Protein AF-A0A7S2QAB5-F1 (afdb_monomer)

Structure (mmCIF, N/CA/C/O backbone):
data_AF-A0A7S2QAB5-F1
#
_entry.id   AF-A0A7S2QAB5-F1
#
loop_
_atom_site.group_PDB
_atom_site.id
_atom_site.type_symbol
_atom_site.label_atom_id
_atom_site.label_alt_id
_atom_site.label_comp_id
_atom_site.label_asym_id
_atom_site.label_entity_id
_atom_site.label_seq_id
_atom_site.pdbx_PDB_ins_code
_atom_site.Cartn_x
_atom_site.Cartn_y
_atom_site.Cartn_z
_atom_site.occupancy
_atom_site.B_iso_or_equiv
_atom_site.auth_seq_id
_atom_site.auth_comp_id
_atom_site.auth_asym_id
_atom_site.auth_atom_id
_atom_site.pdbx_PDB_model_num
ATOM 1 N N . ASP A 1 1 ? -6.260 -13.868 -11.715 1.00 62.22 1 ASP A N 1
ATOM 2 C CA . ASP A 1 1 ? -5.930 -13.200 -12.994 1.00 62.22 1 ASP A CA 1
ATOM 3 C C . ASP A 1 1 ? -6.063 -11.674 -12.963 1.00 62.22 1 ASP A C 1
ATOM 5 O O . ASP A 1 1 ? -6.365 -11.074 -13.983 1.00 62.22 1 ASP A O 1
ATOM 9 N N . ALA A 1 2 ? -5.799 -11.016 -11.826 1.00 79.81 2 ALA A N 1
ATOM 10 C CA . ALA A 1 2 ? -6.017 -9.569 -11.693 1.00 79.81 2 ALA A CA 1
ATOM 11 C C . ALA A 1 2 ? -4.850 -8.703 -12.223 1.00 79.81 2 ALA A C 1
ATOM 13 O O . ALA A 1 2 ? -5.049 -7.543 -12.554 1.00 79.81 2 ALA A O 1
ATOM 14 N N . LEU A 1 3 ? -3.647 -9.276 -12.353 1.00 85.75 3 LEU A N 1
ATOM 15 C CA . LEU A 1 3 ? -2.480 -8.655 -12.989 1.00 85.75 3 LEU A CA 1
ATOM 16 C C . LEU A 1 3 ? -1.936 -9.597 -14.081 1.00 85.75 3 LEU A C 1
ATOM 18 O O . LEU A 1 3 ? -1.552 -10.726 -13.757 1.00 85.75 3 LEU A O 1
ATOM 22 N N . PRO A 1 4 ? -1.896 -9.181 -15.361 1.00 90.44 4 PRO A N 1
ATOM 23 C CA . PRO A 1 4 ? -1.356 -9.984 -16.455 1.00 90.44 4 PRO A CA 1
ATOM 24 C C . PRO A 1 4 ? 0.127 -10.369 -16.270 1.00 90.44 4 PRO A C 1
ATOM 26 O O . PRO A 1 4 ? 0.901 -9.588 -15.707 1.00 90.44 4 PRO A O 1
ATOM 29 N N . PRO A 1 5 ? 0.583 -11.515 -16.821 1.00 91.62 5 PRO A N 1
ATOM 30 C CA . PRO A 1 5 ? 1.974 -11.967 -16.702 1.00 91.62 5 PRO A CA 1
ATOM 31 C C . PRO A 1 5 ? 3.049 -10.942 -17.113 1.00 91.62 5 PRO A C 1
ATOM 33 O O . PRO A 1 5 ? 4.052 -10.854 -16.406 1.00 91.62 5 PRO A O 1
ATOM 36 N N . PRO A 1 6 ? 2.876 -10.127 -18.178 1.00 93.69 6 PRO A N 1
ATOM 37 C CA . PRO A 1 6 ? 3.847 -9.083 -18.516 1.00 93.69 6 PRO A CA 1
ATOM 38 C C . PRO A 1 6 ? 3.999 -8.016 -17.424 1.00 93.69 6 PRO A C 1
ATOM 40 O O . PRO A 1 6 ? 5.115 -7.599 -17.128 1.00 93.69 6 PRO A O 1
ATOM 43 N N . GLN A 1 7 ? 2.900 -7.620 -16.774 1.00 94.44 7 GLN A N 1
ATOM 44 C CA . GLN A 1 7 ? 2.944 -6.654 -15.673 1.00 94.44 7 GLN A CA 1
ATOM 45 C C . GLN A 1 7 ? 3.620 -7.258 -14.437 1.00 94.44 7 GLN A C 1
ATOM 47 O O . GLN A 1 7 ? 4.475 -6.623 -13.827 1.00 94.44 7 GLN A O 1
ATOM 52 N N . LEU A 1 8 ? 3.320 -8.521 -14.110 1.00 92.38 8 LEU A N 1
ATOM 53 C CA . LEU A 1 8 ? 4.024 -9.239 -13.042 1.00 92.38 8 LEU A CA 1
ATOM 54 C C . LEU A 1 8 ? 5.529 -9.356 -13.318 1.00 92.38 8 LEU A C 1
ATOM 56 O O . LEU A 1 8 ? 6.331 -9.214 -12.398 1.00 92.38 8 LEU A O 1
ATOM 60 N N . ALA A 1 9 ? 5.923 -9.602 -14.569 1.00 93.38 9 ALA A N 1
ATOM 61 C CA . ALA A 1 9 ? 7.328 -9.642 -14.959 1.00 93.38 9 ALA A CA 1
ATOM 62 C C . ALA A 1 9 ? 8.004 -8.270 -14.794 1.00 93.38 9 ALA A C 1
ATOM 64 O O . ALA A 1 9 ? 9.109 -8.203 -14.257 1.00 93.38 9 ALA A O 1
ATOM 65 N N . ALA A 1 10 ? 7.332 -7.179 -15.178 1.00 96.19 10 ALA A N 1
ATOM 66 C CA . ALA A 1 10 ? 7.846 -5.820 -15.004 1.00 96.19 10 ALA A CA 1
ATOM 67 C C . ALA A 1 10 ? 8.056 -5.458 -13.520 1.00 96.19 10 ALA A C 1
ATOM 69 O O . ALA A 1 10 ? 9.094 -4.902 -13.161 1.00 96.19 10 ALA A O 1
ATOM 70 N N . LEU A 1 11 ? 7.127 -5.846 -12.638 1.00 96.00 11 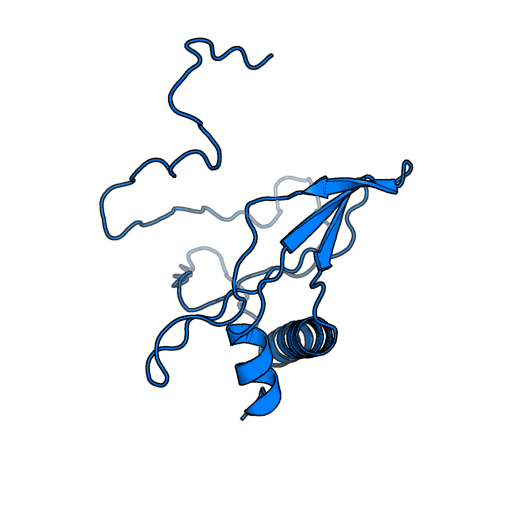LEU A N 1
ATOM 71 C CA . LEU A 1 11 ? 7.216 -5.601 -11.188 1.00 96.00 11 LEU A CA 1
ATOM 72 C C . LEU A 1 11 ? 8.332 -6.390 -10.482 1.00 96.00 11 LEU A C 1
ATOM 74 O O . LEU A 1 11 ? 8.728 -6.030 -9.371 1.00 96.00 11 LEU A O 1
ATOM 78 N N . ARG A 1 12 ? 8.826 -7.461 -11.115 1.00 94.81 12 ARG A N 1
ATOM 79 C CA . ARG A 1 12 ? 9.954 -8.282 -10.642 1.00 94.81 12 ARG A CA 1
ATOM 80 C C . ARG A 1 12 ? 11.304 -7.824 -11.186 1.00 94.81 12 ARG A C 1
ATOM 82 O O . ARG A 1 12 ? 12.333 -8.175 -10.622 1.00 94.81 12 ARG A O 1
ATOM 89 N N . ARG A 1 13 ? 11.309 -7.118 -12.318 1.00 93.75 13 ARG A N 1
ATOM 90 C CA . ARG A 1 13 ? 12.518 -6.822 -13.098 1.00 93.75 13 ARG A CA 1
ATOM 91 C C . ARG A 1 13 ? 13.232 -5.558 -12.638 1.00 93.75 13 ARG A C 1
ATOM 93 O O . ARG A 1 13 ? 14.458 -5.561 -12.579 1.00 93.75 13 ARG A O 1
ATOM 100 N N . SER A 1 14 ? 12.478 -4.509 -12.323 1.00 95.38 14 SER A N 1
ATOM 101 C CA . SER A 1 14 ? 13.028 -3.198 -11.969 1.00 95.38 14 SER A CA 1
ATOM 102 C C . SER A 1 14 ? 12.480 -2.753 -10.612 1.00 95.38 14 SER A C 1
ATOM 104 O O . SER A 1 14 ? 11.299 -2.981 -10.330 1.00 95.38 14 SER A O 1
ATOM 106 N N . PRO A 1 15 ? 13.302 -2.134 -9.747 1.00 96.50 15 PRO A N 1
ATOM 107 C CA . PRO A 1 15 ? 12.822 -1.640 -8.471 1.00 96.50 15 PRO A CA 1
ATOM 108 C C . PRO A 1 15 ? 11.983 -0.369 -8.647 1.00 96.50 15 PRO A C 1
ATOM 110 O O . PRO A 1 15 ? 12.112 0.386 -9.617 1.00 96.50 15 PRO A O 1
ATOM 113 N N . VAL A 1 16 ? 11.163 -0.107 -7.640 1.00 97.44 16 VAL A N 1
ATOM 114 C CA . VAL A 1 16 ? 10.523 1.181 -7.395 1.00 97.44 16 VAL A CA 1
ATOM 115 C C . VAL A 1 16 ? 11.163 1.851 -6.183 1.00 97.44 16 VAL A C 1
ATOM 117 O O . VAL A 1 16 ? 11.725 1.186 -5.311 1.00 97.44 16 VAL A O 1
ATOM 120 N N . ARG A 1 17 ? 11.073 3.176 -6.106 1.00 96.69 17 ARG A N 1
ATOM 121 C CA . ARG A 1 17 ? 11.467 3.975 -4.936 1.00 96.69 17 ARG A CA 1
ATOM 122 C C . ARG A 1 17 ? 10.292 4.827 -4.476 1.00 96.69 17 ARG A C 1
ATOM 124 O O . ARG A 1 17 ? 9.441 5.195 -5.280 1.00 96.69 17 ARG A O 1
ATOM 131 N N . ILE A 1 18 ? 10.263 5.154 -3.189 1.00 95.31 18 ILE A N 1
ATOM 132 C CA . ILE A 1 18 ? 9.265 6.069 -2.634 1.00 95.31 18 ILE A CA 1
ATOM 133 C C . ILE A 1 18 ? 9.914 7.438 -2.495 1.00 95.31 18 ILE A C 1
ATOM 135 O O . ILE A 1 18 ? 10.996 7.582 -1.923 1.00 95.31 18 ILE A O 1
ATOM 139 N N . GLU A 1 19 ? 9.231 8.448 -3.001 1.00 94.50 19 GLU A N 1
ATOM 140 C CA . GLU A 1 19 ? 9.607 9.842 -2.861 1.00 94.50 19 GLU A CA 1
ATOM 141 C C . GLU A 1 19 ? 8.552 10.553 -2.019 1.00 94.50 19 GLU A C 1
ATOM 143 O O . GLU A 1 19 ? 7.360 10.504 -2.318 1.00 94.50 19 GLU A O 1
ATOM 148 N N . CYS A 1 20 ? 9.000 11.207 -0.951 1.00 93.00 20 CYS A N 1
ATOM 149 C CA . CYS A 1 20 ? 8.191 12.124 -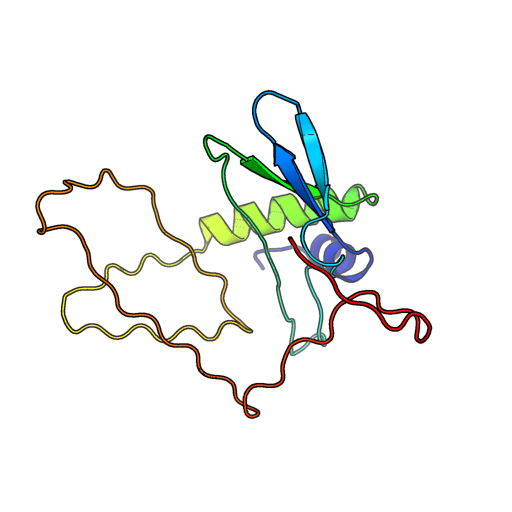0.164 1.00 93.00 20 CYS A CA 1
ATOM 150 C C . CYS A 1 20 ? 8.367 13.530 -0.740 1.00 93.00 20 CYS A C 1
ATOM 152 O O . CYS A 1 20 ? 9.489 14.028 -0.854 1.00 93.00 20 CYS A O 1
ATOM 154 N N . VAL A 1 21 ? 7.258 14.153 -1.114 1.00 91.38 21 VAL A N 1
ATOM 155 C CA . VAL A 1 21 ? 7.186 15.492 -1.688 1.00 91.38 21 VAL A CA 1
ATOM 156 C C . VAL A 1 21 ? 6.546 16.409 -0.657 1.00 91.38 21 VAL A C 1
ATOM 158 O O . VAL A 1 21 ? 5.415 16.182 -0.234 1.00 91.38 21 VAL A O 1
ATOM 161 N N . ARG A 1 22 ? 7.260 17.454 -0.241 1.00 90.00 22 ARG A N 1
ATOM 162 C CA . ARG A 1 22 ? 6.735 18.445 0.702 1.00 90.00 22 ARG A CA 1
ATOM 163 C C . ARG A 1 22 ? 5.767 19.394 0.001 1.00 90.00 22 ARG A C 1
ATOM 165 O O . ARG A 1 22 ? 6.150 20.085 -0.948 1.00 90.00 22 ARG A O 1
ATOM 172 N N . THR A 1 23 ? 4.543 19.480 0.513 1.00 84.94 23 THR A N 1
ATOM 173 C CA . THR A 1 23 ? 3.527 20.410 0.013 1.00 84.94 23 THR A CA 1
ATOM 174 C C . THR A 1 23 ? 3.999 21.857 0.210 1.00 84.94 23 THR A C 1
ATOM 176 O O . THR A 1 23 ? 4.609 22.202 1.222 1.00 84.94 23 THR A O 1
ATOM 179 N N . GLY A 1 24 ? 3.776 22.714 -0.788 1.00 86.19 24 GLY A N 1
ATOM 180 C CA . GLY A 1 24 ? 4.170 24.128 -0.776 1.00 86.19 24 GLY A CA 1
ATOM 181 C C . GLY A 1 24 ? 5.564 24.415 -1.345 1.00 86.19 24 GLY A C 1
ATOM 182 O O . GLY A 1 24 ? 5.700 25.345 -2.133 1.00 86.19 24 GLY A O 1
ATOM 183 N N . THR A 1 25 ? 6.589 23.619 -1.011 1.00 89.94 25 THR A N 1
ATOM 184 C CA . THR A 1 25 ? 7.947 23.815 -1.567 1.00 89.94 25 THR A CA 1
ATOM 185 C C . THR A 1 25 ? 8.255 22.923 -2.766 1.00 89.94 25 THR A C 1
ATOM 187 O O . THR A 1 25 ? 9.154 23.243 -3.539 1.00 89.94 25 THR A O 1
ATOM 190 N N . GLY A 1 26 ? 7.563 21.787 -2.905 1.00 89.56 26 GLY A N 1
ATOM 191 C CA . GLY A 1 26 ? 7.866 20.774 -3.920 1.00 89.56 26 GLY A CA 1
ATOM 192 C C . GLY A 1 26 ? 9.182 20.029 -3.675 1.00 89.56 26 GLY A C 1
ATOM 193 O O . GLY A 1 26 ? 9.628 19.277 -4.539 1.00 89.56 26 GLY A O 1
ATOM 194 N N . ALA A 1 27 ? 9.819 20.229 -2.515 1.00 92.19 27 ALA A N 1
ATOM 195 C CA . ALA A 1 27 ? 11.066 19.556 -2.174 1.00 92.19 27 ALA A CA 1
ATOM 196 C C . ALA A 1 27 ? 10.844 18.042 -2.080 1.00 92.19 27 ALA A C 1
ATOM 198 O O . ALA A 1 27 ? 9.915 17.593 -1.404 1.00 92.19 27 ALA A O 1
ATOM 199 N N . VAL A 1 28 ? 11.716 17.275 -2.734 1.00 94.19 28 VAL A N 1
ATOM 200 C CA . VAL A 1 28 ? 11.640 15.813 -2.802 1.00 94.19 28 VAL A CA 1
ATOM 201 C C . VAL A 1 28 ? 12.726 15.197 -1.927 1.00 94.19 28 VAL A C 1
ATOM 203 O O . VAL A 1 28 ? 13.893 15.571 -2.025 1.00 94.19 28 VAL A O 1
ATOM 206 N N . SER A 1 29 ? 12.352 14.230 -1.095 1.00 93.12 29 SER A N 1
ATOM 207 C CA . SER A 1 29 ? 13.282 13.416 -0.312 1.00 93.12 29 SER A CA 1
ATOM 208 C C . SER A 1 29 ? 12.958 11.930 -0.467 1.00 93.12 29 SER A C 1
ATOM 210 O O . SER A 1 29 ? 11.775 11.579 -0.468 1.00 93.12 29 SER A O 1
ATOM 212 N N . PRO A 1 30 ? 13.963 11.043 -0.558 1.00 92.88 30 PRO A N 1
ATOM 213 C CA . PRO A 1 30 ? 13.714 9.607 -0.597 1.00 92.88 30 PRO A CA 1
ATOM 214 C C . PRO A 1 30 ? 13.075 9.134 0.715 1.00 92.88 30 PRO A C 1
ATOM 216 O O . PRO A 1 30 ? 13.415 9.620 1.795 1.00 92.88 30 PRO A O 1
ATOM 219 N N . TYR A 1 31 ? 12.169 8.164 0.621 1.00 90.56 31 TYR A N 1
ATOM 220 C CA . TYR A 1 31 ? 11.581 7.479 1.766 1.00 90.56 31 TYR A CA 1
ATOM 221 C C . TYR A 1 31 ? 11.896 5.983 1.695 1.00 90.56 31 TYR A C 1
ATOM 223 O O . TYR A 1 31 ? 11.478 5.283 0.775 1.00 90.56 31 TYR A O 1
ATOM 231 N N . GLY A 1 32 ? 12.640 5.485 2.683 1.00 88.88 32 GLY A N 1
ATOM 232 C CA . GLY A 1 32 ? 13.094 4.095 2.702 1.00 88.88 32 GLY A CA 1
ATOM 233 C C . GLY A 1 32 ? 14.134 3.784 1.621 1.00 88.88 32 GLY A C 1
ATOM 234 O O . GLY A 1 32 ? 14.848 4.666 1.143 1.00 88.88 32 GLY A O 1
ATOM 235 N N . VAL A 1 33 ? 14.238 2.504 1.268 1.00 91.06 33 VAL A N 1
ATOM 236 C CA . VAL A 1 33 ? 15.135 1.999 0.219 1.00 91.06 33 VAL A CA 1
ATOM 237 C C . VAL A 1 33 ? 14.320 1.521 -0.985 1.00 91.06 33 VAL A C 1
ATOM 239 O O . VAL A 1 33 ? 13.171 1.113 -0.798 1.00 91.06 33 VAL A O 1
ATOM 242 N N . PRO A 1 34 ? 14.882 1.541 -2.208 1.00 94.81 34 PRO A N 1
ATOM 243 C CA . PRO A 1 34 ? 14.225 0.942 -3.363 1.00 94.81 34 PRO A CA 1
ATOM 244 C C . PRO A 1 34 ? 13.882 -0.534 -3.127 1.00 94.81 34 PRO A C 1
ATOM 246 O O . PRO A 1 34 ? 14.638 -1.254 -2.472 1.00 94.81 34 PRO A O 1
ATOM 249 N N . PHE A 1 35 ? 12.760 -0.990 -3.677 1.00 94.00 35 PHE A N 1
ATOM 250 C CA . PHE A 1 35 ? 12.280 -2.365 -3.527 1.00 94.00 35 PHE A CA 1
ATOM 251 C C . PHE A 1 35 ? 11.617 -2.870 -4.809 1.00 94.00 35 PHE A C 1
ATOM 253 O O . PHE A 1 35 ? 11.143 -2.089 -5.630 1.00 94.00 35 PHE A O 1
ATOM 260 N N . TYR A 1 36 ? 11.560 -4.190 -4.973 1.00 95.38 36 TYR A N 1
ATOM 261 C CA . TYR A 1 36 ? 10.765 -4.824 -6.023 1.00 95.38 36 TYR A CA 1
ATOM 262 C C . TYR A 1 36 ? 9.338 -5.006 -5.518 1.00 95.38 36 TYR A C 1
ATOM 264 O O . TYR A 1 36 ? 9.120 -5.571 -4.446 1.00 95.38 36 TYR A O 1
ATOM 272 N N . ALA A 1 37 ? 8.361 -4.511 -6.275 1.00 95.06 37 ALA A N 1
ATOM 273 C CA . ALA A 1 37 ? 6.956 -4.577 -5.883 1.00 95.06 37 ALA A CA 1
ATOM 274 C C . ALA A 1 37 ? 6.433 -6.020 -5.841 1.00 95.06 37 ALA A C 1
ATOM 276 O O . ALA A 1 37 ? 5.521 -6.330 -5.076 1.00 95.06 37 ALA A O 1
ATOM 277 N N . VAL A 1 38 ? 7.033 -6.906 -6.640 1.00 93.00 38 VAL A N 1
ATOM 278 C CA . VAL A 1 38 ? 6.799 -8.345 -6.578 1.00 93.00 38 VAL A CA 1
ATOM 279 C C . VAL A 1 38 ? 8.136 -9.062 -6.412 1.00 93.00 38 VAL A C 1
ATOM 281 O O . VAL A 1 38 ? 9.024 -8.942 -7.251 1.00 93.00 38 VAL A O 1
ATOM 284 N N . ASP A 1 39 ? 8.249 -9.852 -5.351 1.00 90.06 39 ASP A N 1
ATOM 285 C CA . ASP A 1 39 ? 9.399 -10.707 -5.042 1.00 90.06 39 ASP A CA 1
ATOM 286 C C . ASP A 1 39 ? 8.933 -12.158 -4.780 1.00 90.06 39 ASP A C 1
ATOM 288 O O . ASP A 1 39 ? 7.756 -12.497 -4.951 1.00 90.06 39 ASP A O 1
ATOM 292 N N . GLY A 1 40 ? 9.844 -13.052 -4.399 1.00 86.75 40 GLY A N 1
ATOM 293 C CA . GLY A 1 40 ? 9.565 -14.452 -4.091 1.00 86.75 40 GLY A CA 1
ATOM 294 C C . GLY A 1 40 ? 9.452 -15.339 -5.331 1.00 86.75 40 GLY A C 1
ATOM 295 O O . GLY A 1 40 ? 9.576 -14.888 -6.470 1.00 86.75 40 GLY A O 1
ATOM 296 N N . GLY A 1 41 ? 9.232 -16.635 -5.117 1.00 84.38 41 GLY A N 1
ATOM 297 C CA . GLY A 1 41 ? 9.138 -17.620 -6.198 1.00 84.38 41 GLY A CA 1
ATOM 298 C C . GLY A 1 41 ? 7.796 -17.582 -6.945 1.00 84.38 41 GLY A C 1
ATOM 299 O O . GLY A 1 41 ? 6.850 -16.935 -6.497 1.00 84.38 41 GLY A O 1
ATOM 300 N N . PRO A 1 42 ? 7.662 -18.323 -8.060 1.00 81.06 42 PRO A N 1
ATOM 301 C CA . PRO A 1 42 ? 6.410 -18.405 -8.824 1.00 81.06 42 PRO A CA 1
ATOM 302 C C . PRO A 1 42 ? 5.243 -19.000 -8.019 1.00 81.06 42 PRO A C 1
ATOM 304 O O . PRO A 1 42 ? 4.093 -18.652 -8.262 1.00 81.06 42 PRO A O 1
ATOM 307 N N . HIS A 1 43 ? 5.534 -19.862 -7.041 1.00 85.12 43 HIS A N 1
ATOM 308 C CA . HIS A 1 43 ? 4.536 -20.464 -6.148 1.00 85.12 43 HIS A CA 1
ATOM 309 C C . HIS A 1 43 ? 4.384 -19.726 -4.814 1.00 85.12 43 HIS A C 1
ATOM 311 O O . HIS A 1 43 ? 3.530 -20.089 -4.013 1.00 85.12 43 HIS A O 1
ATOM 317 N N . ASP A 1 44 ? 5.214 -18.711 -4.567 1.00 86.81 44 ASP A N 1
ATOM 318 C CA . ASP A 1 44 ? 5.174 -17.925 -3.338 1.00 86.81 44 ASP A CA 1
ATOM 319 C C . ASP A 1 44 ? 5.491 -16.445 -3.604 1.00 86.81 44 ASP A C 1
ATOM 321 O O . ASP A 1 44 ? 6.519 -15.933 -3.146 1.00 86.81 44 ASP A O 1
ATOM 325 N N . PRO A 1 45 ? 4.660 -15.749 -4.403 1.00 87.19 45 PRO A N 1
ATOM 326 C CA . PRO A 1 45 ? 4.875 -14.340 -4.670 1.00 87.19 45 PRO A CA 1
ATOM 327 C C . PRO A 1 45 ? 4.637 -13.519 -3.401 1.00 87.19 45 PRO A C 1
ATOM 329 O O . PRO A 1 45 ? 3.662 -13.722 -2.670 1.00 87.19 45 PRO A O 1
ATOM 332 N N . LYS A 1 46 ? 5.520 -12.551 -3.171 1.00 89.31 46 LYS A N 1
ATOM 333 C CA . LYS A 1 46 ? 5.375 -11.521 -2.143 1.00 89.31 46 LYS A CA 1
ATOM 334 C C . LYS A 1 46 ? 5.104 -10.206 -2.844 1.00 89.31 46 LYS A C 1
ATOM 336 O O . LYS A 1 46 ? 5.921 -9.767 -3.647 1.00 89.31 46 LYS A O 1
ATOM 341 N N . VAL A 1 47 ? 3.958 -9.606 -2.554 1.00 89.94 47 VAL A N 1
ATOM 342 C CA . VAL A 1 47 ? 3.549 -8.332 -3.144 1.00 89.94 47 VAL A CA 1
ATOM 343 C C . VAL A 1 47 ? 3.726 -7.244 -2.097 1.00 89.94 47 VAL A C 1
ATOM 345 O O . VAL A 1 47 ? 3.242 -7.377 -0.976 1.00 89.94 47 VAL A O 1
ATOM 348 N N . THR A 1 48 ? 4.442 -6.184 -2.459 1.00 93.06 48 THR A N 1
ATOM 349 C CA . THR A 1 48 ? 4.641 -4.999 -1.625 1.00 93.06 48 THR A CA 1
ATOM 350 C C . THR A 1 48 ? 4.160 -3.783 -2.397 1.00 93.06 48 THR A C 1
ATOM 352 O O . THR A 1 48 ? 4.791 -3.356 -3.362 1.00 93.06 48 THR A O 1
ATOM 355 N N . LEU A 1 49 ? 3.041 -3.216 -1.956 1.00 93.94 49 LEU A N 1
ATOM 356 C CA . LEU A 1 49 ? 2.513 -1.954 -2.468 1.00 93.94 49 LEU A CA 1
ATOM 357 C C . LEU A 1 49 ? 2.569 -0.879 -1.385 1.00 93.94 49 LEU A C 1
ATOM 359 O O . LEU A 1 49 ? 2.438 -1.167 -0.195 1.00 93.94 49 LEU A O 1
ATOM 363 N N . PHE A 1 50 ? 2.749 0.361 -1.811 1.00 93.12 50 PHE A N 1
ATOM 364 C CA . PHE A 1 50 ? 2.758 1.541 -0.973 1.00 93.12 50 PHE A CA 1
ATOM 365 C C . PHE A 1 50 ? 1.902 2.602 -1.649 1.00 93.12 50 PHE A C 1
ATOM 367 O O . PHE A 1 50 ? 2.160 3.002 -2.781 1.00 93.12 50 PHE A O 1
ATOM 374 N N . TYR A 1 51 ? 0.876 3.046 -0.941 1.00 89.00 51 TYR A N 1
ATOM 375 C CA . TYR A 1 51 ? -0.024 4.083 -1.404 1.00 89.00 51 TYR A CA 1
ATOM 376 C C . TYR A 1 51 ? -0.414 4.931 -0.202 1.00 89.00 51 TYR A C 1
ATOM 378 O O . TYR A 1 51 ? -0.984 4.428 0.766 1.00 89.00 51 TYR A O 1
ATOM 386 N N . ILE A 1 52 ? -0.070 6.213 -0.256 1.00 82.94 52 ILE A N 1
ATOM 387 C CA . ILE A 1 52 ? -0.549 7.213 0.690 1.00 82.94 52 ILE A CA 1
ATOM 388 C C . ILE A 1 52 ? -1.132 8.335 -0.168 1.00 82.94 52 ILE A C 1
ATOM 390 O O . ILE A 1 52 ? -0.371 8.953 -0.917 1.00 82.94 52 ILE A O 1
ATOM 394 N N . PRO A 1 53 ? -2.454 8.576 -0.108 1.00 75.00 53 PRO A N 1
ATOM 395 C CA . PRO A 1 53 ? -3.066 9.673 -0.842 1.00 75.00 53 PRO A CA 1
ATOM 396 C C . PRO A 1 53 ? -2.501 11.012 -0.357 1.00 75.00 53 PRO A C 1
ATOM 398 O O . PRO A 1 53 ? -1.911 11.094 0.723 1.00 75.00 53 PRO A O 1
ATOM 401 N N . GLU A 1 54 ? -2.682 12.065 -1.151 1.00 74.62 54 GLU A N 1
ATOM 402 C CA . GLU A 1 54 ? -2.188 13.402 -0.816 1.00 74.62 54 GLU A CA 1
ATOM 403 C C . GLU A 1 54 ? -2.613 13.818 0.601 1.00 74.62 54 GLU A C 1
ATOM 405 O O . GLU A 1 54 ? -3.799 13.867 0.936 1.00 74.62 54 GLU A O 1
ATOM 410 N N . HIS A 1 55 ? -1.621 14.099 1.445 1.00 74.75 55 HIS A N 1
ATOM 411 C CA . HIS A 1 55 ? -1.814 14.652 2.776 1.00 74.75 55 HIS A CA 1
ATOM 412 C C . HIS A 1 55 ? -1.512 16.154 2.740 1.00 74.75 55 HIS A C 1
ATOM 414 O O . HIS A 1 55 ? -0.739 16.630 1.908 1.00 74.75 55 HIS A O 1
ATOM 420 N N . GLN A 1 56 ? -2.087 16.916 3.673 1.00 78.31 56 GLN A N 1
ATOM 421 C CA . GLN A 1 56 ? -1.987 18.383 3.685 1.00 78.31 56 GLN A CA 1
ATOM 422 C C . GLN A 1 56 ? -0.533 18.893 3.667 1.00 78.31 56 GLN A C 1
ATOM 424 O O . GLN A 1 56 ? -0.242 19.927 3.074 1.00 78.31 56 GLN A O 1
ATOM 429 N N . GLU A 1 57 ? 0.390 18.145 4.272 1.00 83.00 57 GLU A N 1
ATOM 430 C CA . GLU A 1 57 ? 1.801 18.533 4.407 1.00 83.00 57 GLU A CA 1
ATOM 431 C C . GLU A 1 57 ? 2.759 17.797 3.459 1.00 83.00 57 GLU A C 1
ATOM 433 O O . GLU A 1 57 ? 3.824 18.324 3.123 1.00 83.00 57 GLU A O 1
ATOM 438 N N . PHE A 1 58 ? 2.402 16.582 3.035 1.00 85.81 58 PHE A N 1
ATOM 439 C CA . PHE A 1 58 ? 3.273 15.713 2.249 1.00 85.81 58 PHE A CA 1
ATOM 440 C C . PHE A 1 58 ? 2.463 14.863 1.274 1.00 85.81 58 PHE A C 1
ATOM 442 O O . PHE A 1 58 ? 1.406 14.340 1.620 1.00 85.81 58 PHE A O 1
ATOM 449 N N . ALA A 1 59 ? 3.011 14.640 0.089 1.00 88.38 59 ALA A N 1
ATOM 450 C CA . ALA A 1 59 ? 2.552 13.607 -0.824 1.00 88.38 59 ALA A CA 1
ATOM 451 C C . ALA A 1 59 ? 3.636 12.536 -0.947 1.00 88.38 59 ALA A C 1
ATOM 453 O O . ALA A 1 59 ? 4.823 12.854 -1.007 1.00 88.38 59 ALA A O 1
ATOM 454 N N . TYR A 1 60 ? 3.240 11.268 -1.000 1.00 91.44 60 TYR A N 1
ATOM 455 C CA . TYR A 1 60 ? 4.161 10.188 -1.326 1.00 91.44 60 TYR A CA 1
ATOM 456 C C . TYR A 1 60 ? 3.867 9.706 -2.734 1.00 91.44 60 TYR A C 1
ATOM 458 O O . TYR A 1 60 ? 2.716 9.442 -3.074 1.00 91.44 60 TYR A O 1
ATOM 466 N N . ARG A 1 61 ? 4.912 9.555 -3.539 1.00 91.81 61 ARG A N 1
ATOM 467 C CA . ARG A 1 61 ? 4.812 8.939 -4.858 1.00 91.81 61 ARG A CA 1
ATOM 468 C C . ARG A 1 61 ? 5.746 7.752 -4.948 1.00 91.81 61 ARG A C 1
ATOM 470 O O . ARG A 1 61 ? 6.870 7.797 -4.448 1.00 91.81 61 ARG A O 1
ATOM 477 N N . VAL A 1 62 ? 5.268 6.699 -5.593 1.00 95.69 62 VAL A N 1
ATOM 478 C CA . VAL A 1 62 ? 6.105 5.567 -5.968 1.00 95.69 62 VAL A CA 1
ATOM 479 C C . VAL A 1 62 ? 6.541 5.779 -7.403 1.00 95.69 62 VAL A C 1
ATOM 481 O O . VAL A 1 62 ? 5.701 5.998 -8.274 1.00 95.69 62 VAL A O 1
ATOM 484 N N . VAL A 1 63 ? 7.852 5.762 -7.627 1.00 96.25 63 VAL A N 1
ATOM 485 C CA . VAL A 1 63 ? 8.433 6.036 -8.939 1.00 96.25 63 VAL A CA 1
ATOM 486 C C . VAL A 1 63 ? 9.384 4.926 -9.376 1.00 96.25 63 VAL A C 1
ATOM 488 O O . VAL A 1 63 ? 10.117 4.355 -8.561 1.00 96.25 63 VAL A O 1
ATOM 491 N N . SER A 1 64 ? 9.391 4.644 -10.674 1.00 97.19 64 SER A N 1
ATOM 492 C CA . SER A 1 64 ? 10.372 3.801 -11.353 1.00 97.19 64 SER A CA 1
ATOM 493 C C . SER A 1 64 ? 10.993 4.552 -12.525 1.00 97.19 64 SER A C 1
ATOM 495 O O . SER A 1 64 ? 10.329 5.357 -13.175 1.00 97.19 64 SER A O 1
ATOM 497 N N . ASP A 1 65 ? 12.257 4.256 -12.821 1.00 96.12 65 ASP A N 1
ATOM 498 C CA . ASP A 1 65 ? 12.909 4.735 -14.047 1.00 96.12 65 ASP A CA 1
ATOM 499 C C . ASP A 1 65 ? 12.564 3.848 -15.262 1.00 96.12 65 ASP A C 1
ATOM 501 O O . ASP A 1 65 ? 12.873 4.210 -16.395 1.00 96.12 65 ASP A O 1
ATOM 505 N N . ASP A 1 66 ? 11.914 2.699 -15.034 1.00 97.81 66 ASP A N 1
ATOM 506 C CA . ASP A 1 66 ? 11.373 1.807 -16.062 1.00 97.81 66 ASP A CA 1
ATOM 507 C C . ASP A 1 66 ? 9.873 2.110 -16.275 1.00 97.81 66 ASP A C 1
ATOM 509 O O . ASP A 1 66 ? 9.061 1.828 -15.384 1.00 97.81 66 ASP A O 1
ATOM 513 N N . PRO A 1 67 ? 9.471 2.667 -17.436 1.00 97.44 67 PRO A N 1
ATOM 514 C CA . PRO A 1 67 ? 8.076 3.014 -17.705 1.00 97.44 67 PRO A CA 1
ATOM 515 C C . PRO A 1 67 ? 7.118 1.819 -17.650 1.00 97.44 67 PRO A C 1
ATOM 517 O O . PRO A 1 67 ? 5.963 1.985 -17.257 1.00 97.44 67 PRO A O 1
ATOM 520 N N . GLU A 1 68 ? 7.575 0.614 -18.012 1.00 97.50 68 GLU A N 1
ATOM 521 C CA . 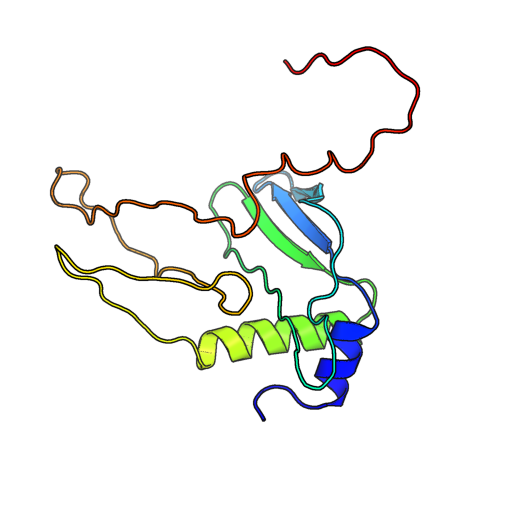GLU A 1 68 ? 6.742 -0.590 -17.918 1.00 97.50 68 GLU A CA 1
ATOM 522 C C . GLU A 1 68 ? 6.480 -0.959 -16.458 1.00 97.50 68 GLU A C 1
ATOM 524 O O . GLU A 1 68 ? 5.356 -1.313 -16.098 1.00 97.50 68 GLU A O 1
ATOM 529 N N . THR A 1 69 ? 7.500 -0.847 -15.603 1.00 97.88 69 THR A N 1
ATOM 530 C CA . THR A 1 69 ? 7.363 -1.081 -14.162 1.00 97.88 69 THR A CA 1
ATOM 531 C C . THR A 1 69 ? 6.484 -0.021 -13.517 1.00 97.88 69 THR A C 1
ATOM 533 O O . THR A 1 69 ? 5.647 -0.382 -12.6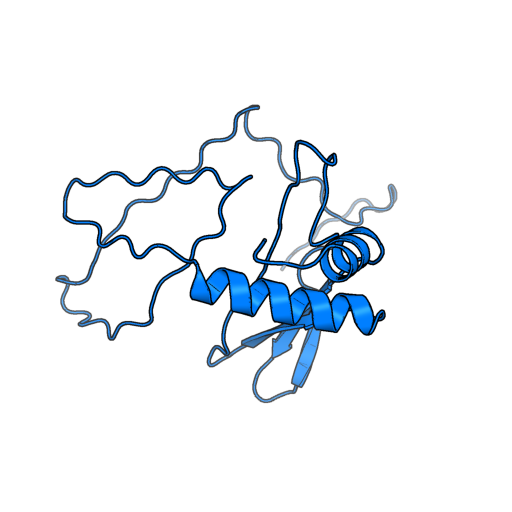95 1.00 97.88 69 THR A O 1
ATOM 536 N N . GLN A 1 70 ? 6.612 1.253 -13.905 1.00 97.88 70 GLN A N 1
ATOM 537 C CA . GLN A 1 70 ? 5.726 2.310 -13.413 1.00 97.88 70 GLN A CA 1
ATOM 538 C C . GLN A 1 70 ? 4.263 2.002 -13.750 1.00 97.88 70 GLN A C 1
ATOM 540 O O . GLN A 1 70 ? 3.426 1.941 -12.855 1.00 97.88 70 GLN A O 1
ATOM 545 N N . ALA A 1 71 ? 3.964 1.725 -15.023 1.00 97.25 71 ALA A N 1
ATOM 546 C CA . ALA A 1 71 ? 2.604 1.423 -15.460 1.00 97.25 71 ALA A CA 1
ATOM 547 C C . ALA A 1 71 ? 2.042 0.157 -14.788 1.00 97.25 71 ALA A C 1
ATOM 549 O O . ALA A 1 71 ? 0.873 0.113 -14.402 1.00 97.25 71 ALA A O 1
ATOM 550 N N . ALA A 1 72 ? 2.872 -0.877 -14.615 1.00 97.50 72 ALA A N 1
ATOM 551 C CA . ALA A 1 72 ? 2.485 -2.081 -13.890 1.00 97.50 72 ALA A CA 1
ATOM 552 C C . ALA A 1 72 ? 2.227 -1.803 -12.400 1.00 97.50 72 ALA A C 1
ATOM 554 O O . ALA A 1 72 ? 1.332 -2.416 -11.820 1.00 97.50 72 ALA A O 1
ATOM 555 N N . TYR A 1 73 ? 2.980 -0.887 -11.784 1.00 97.44 73 TYR A N 1
ATOM 556 C CA . TYR A 1 73 ? 2.801 -0.512 -10.382 1.00 97.44 73 TYR A CA 1
ATOM 557 C C . TYR A 1 73 ? 1.480 0.223 -10.180 1.00 97.44 73 TYR A C 1
ATOM 559 O O . TYR A 1 73 ? 0.698 -0.149 -9.306 1.00 97.44 73 TYR A O 1
ATOM 567 N N . ASP A 1 74 ? 1.195 1.200 -11.039 1.00 96.25 74 ASP A N 1
ATOM 568 C CA . ASP A 1 74 ? -0.056 1.957 -11.008 1.00 96.25 74 ASP A CA 1
ATOM 569 C C . ASP A 1 74 ? -1.261 1.020 -11.214 1.00 96.25 74 ASP A C 1
ATOM 571 O O . ASP A 1 74 ? -2.242 1.082 -10.469 1.00 96.25 74 ASP A O 1
ATOM 575 N N . SER A 1 75 ? -1.152 0.070 -12.153 1.00 96.38 75 SER A N 1
ATOM 576 C CA . SER A 1 75 ? -2.160 -0.977 -12.364 1.00 96.38 75 SER A CA 1
ATOM 577 C C . SER A 1 75 ? -2.336 -1.872 -11.135 1.00 96.38 75 SER A C 1
ATOM 579 O O . SER A 1 75 ? -3.460 -2.238 -10.803 1.00 96.38 75 SER A O 1
ATOM 581 N N . ALA A 1 76 ? -1.250 -2.235 -10.447 1.00 95.44 76 ALA A N 1
ATOM 582 C CA . ALA A 1 76 ? -1.311 -3.067 -9.248 1.00 95.44 76 ALA A CA 1
ATOM 583 C C . ALA A 1 76 ? -1.976 -2.346 -8.071 1.00 95.44 76 ALA A C 1
ATOM 585 O O . ALA A 1 76 ? -2.747 -2.968 -7.345 1.00 95.44 76 ALA A O 1
ATOM 586 N N . VAL A 1 77 ? -1.721 -1.045 -7.901 1.00 94.94 77 VAL A N 1
ATOM 587 C CA . VAL A 1 77 ? -2.398 -0.219 -6.889 1.00 94.94 77 VAL A CA 1
ATOM 588 C C . VAL A 1 77 ? -3.895 -0.116 -7.183 1.00 94.94 77 VAL A C 1
ATOM 590 O O . VAL A 1 77 ? -4.692 -0.303 -6.267 1.00 94.94 77 VAL A O 1
ATOM 593 N N . ALA A 1 78 ? -4.282 0.119 -8.441 1.00 93.75 78 ALA A N 1
ATOM 594 C CA . ALA A 1 78 ? -5.691 0.170 -8.838 1.00 93.75 78 ALA A CA 1
ATOM 595 C C . ALA A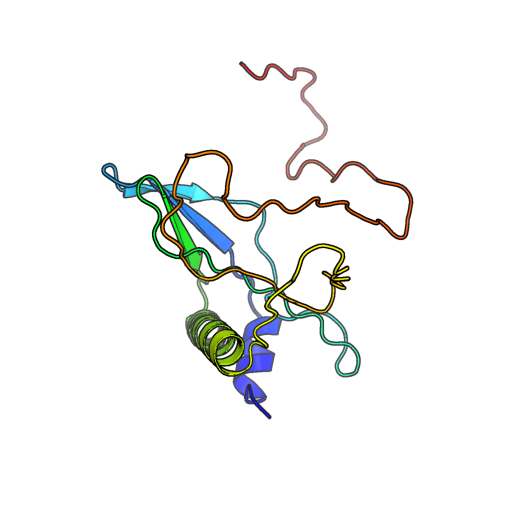 1 78 ? -6.403 -1.164 -8.563 1.00 93.75 78 ALA A C 1
ATOM 597 O O . ALA A 1 78 ? -7.407 -1.197 -7.859 1.00 93.75 78 ALA A O 1
ATOM 598 N N . VAL A 1 79 ? -5.809 -2.275 -9.013 1.00 94.31 79 VAL A N 1
ATOM 599 C CA . VAL A 1 79 ? -6.321 -3.627 -8.753 1.00 94.31 79 VAL A CA 1
ATOM 600 C C . VAL A 1 79 ? -6.445 -3.900 -7.257 1.00 94.31 79 VAL A C 1
ATOM 602 O O . VAL A 1 79 ? -7.456 -4.442 -6.827 1.00 94.31 79 VAL A O 1
ATOM 605 N N . ALA A 1 80 ? -5.443 -3.528 -6.454 1.00 92.62 80 ALA A N 1
ATOM 606 C CA . ALA A 1 80 ? -5.491 -3.702 -5.005 1.00 92.62 80 ALA A CA 1
ATOM 607 C C . ALA A 1 80 ? -6.639 -2.910 -4.359 1.00 92.62 80 ALA A C 1
ATOM 609 O O . ALA A 1 80 ? -7.238 -3.401 -3.407 1.00 92.62 80 ALA A O 1
ATOM 610 N N . GLY A 1 81 ? -6.952 -1.719 -4.879 1.00 91.19 81 GLY A N 1
ATOM 611 C CA . GLY A 1 81 ? -8.123 -0.940 -4.476 1.00 91.19 81 GLY A CA 1
ATOM 612 C C . GLY A 1 81 ? -9.442 -1.623 -4.842 1.00 91.19 81 GLY A C 1
ATOM 613 O O . GLY A 1 81 ? -10.339 -1.691 -4.008 1.00 91.19 81 GLY A O 1
ATOM 614 N N . ASP A 1 82 ? -9.539 -2.191 -6.043 1.00 92.62 82 ASP A N 1
ATOM 615 C CA . ASP A 1 82 ? -10.766 -2.835 -6.531 1.00 92.62 82 ASP A CA 1
ATOM 616 C C . ASP A 1 82 ? -11.088 -4.158 -5.818 1.00 92.62 82 ASP A C 1
ATOM 618 O O . ASP A 1 82 ? -12.253 -4.538 -5.710 1.00 92.62 82 ASP A O 1
ATOM 622 N N . ILE A 1 83 ? -10.064 -4.877 -5.348 1.00 92.31 83 ILE A N 1
ATOM 623 C CA . ILE A 1 83 ? -10.220 -6.185 -4.690 1.00 92.31 83 ILE A CA 1
ATOM 624 C C . ILE A 1 83 ? -10.141 -6.114 -3.162 1.00 92.31 83 ILE A C 1
ATOM 626 O O . ILE A 1 83 ? -10.080 -7.161 -2.518 1.00 92.31 83 ILE A O 1
ATOM 630 N N . CYS A 1 84 ? -10.052 -4.918 -2.573 1.00 92.75 84 CYS A N 1
ATOM 631 C CA . CYS A 1 84 ? -9.895 -4.807 -1.128 1.00 92.75 84 CYS A CA 1
ATOM 632 C C . CYS A 1 84 ? -11.180 -5.197 -0.388 1.00 92.75 84 CYS A C 1
ATOM 634 O O . CYS A 1 84 ? -12.284 -4.817 -0.772 1.00 92.75 84 CYS A O 1
ATOM 636 N N . ASP A 1 85 ? -11.019 -5.939 0.707 1.00 94.62 85 ASP A N 1
ATOM 637 C CA . ASP A 1 85 ? -12.120 -6.257 1.609 1.00 94.62 85 ASP A CA 1
ATOM 638 C C . ASP A 1 85 ? -12.307 -5.127 2.627 1.00 94.62 85 ASP A C 1
ATOM 640 O O . ASP A 1 85 ? -11.362 -4.707 3.308 1.00 94.62 85 ASP A O 1
ATOM 644 N N . GLU A 1 86 ? -13.546 -4.665 2.784 1.00 95.38 86 GLU A N 1
ATOM 645 C CA . GLU A 1 86 ? -13.909 -3.752 3.862 1.00 95.38 86 GLU A CA 1
ATOM 646 C C . GLU A 1 86 ? -14.197 -4.529 5.150 1.00 95.38 86 GLU A C 1
ATOM 648 O O . GLU A 1 86 ? -15.014 -5.450 5.183 1.00 95.38 86 GLU A O 1
ATOM 653 N N . VAL A 1 87 ? -13.535 -4.134 6.241 1.00 95.56 87 VAL A N 1
ATOM 654 C CA . VAL A 1 87 ? -13.724 -4.740 7.564 1.00 95.56 87 VAL A CA 1
ATOM 655 C C . VAL A 1 87 ? -14.162 -3.674 8.566 1.00 95.56 87 VAL A C 1
ATOM 657 O O . VAL A 1 87 ? -13.356 -2.854 9.026 1.00 95.56 87 VAL A O 1
ATOM 660 N N . ASP A 1 88 ? -15.443 -3.707 8.935 1.00 95.25 88 ASP A N 1
ATOM 661 C CA . ASP A 1 88 ? -16.015 -2.814 9.944 1.00 95.25 88 ASP A CA 1
ATOM 662 C C . ASP A 1 88 ? -15.937 -3.420 11.352 1.00 95.25 88 ASP A C 1
ATOM 664 O O . ASP A 1 88 ? -16.846 -4.107 11.817 1.00 95.25 88 ASP A O 1
ATOM 668 N N . LEU A 1 89 ? -14.807 -3.180 12.023 1.00 97.12 89 LEU A N 1
ATOM 669 C CA . LEU A 1 89 ? -14.565 -3.685 13.376 1.00 97.12 89 LEU A CA 1
ATOM 670 C C . LEU A 1 89 ? -15.479 -3.020 14.402 1.00 97.12 89 LEU A C 1
ATOM 672 O O . LEU A 1 89 ? -15.420 -1.802 14.597 1.00 97.12 89 LEU A O 1
ATOM 676 N N . GLN A 1 90 ? -16.208 -3.853 15.131 1.00 96.69 90 GLN A N 1
ATOM 677 C CA . GLN A 1 90 ? -16.981 -3.481 16.301 1.00 96.69 90 GLN A CA 1
ATOM 678 C C . GLN A 1 90 ? -16.131 -3.559 17.573 1.00 96.69 90 GLN A C 1
ATOM 680 O O . GLN A 1 90 ? -15.012 -4.082 17.602 1.00 96.69 90 GLN A O 1
ATOM 685 N N . ALA A 1 91 ? -16.669 -3.025 18.669 1.00 96.12 91 ALA A N 1
ATOM 686 C CA . ALA A 1 91 ? -16.042 -3.178 19.972 1.00 96.12 91 ALA A CA 1
ATOM 687 C C . ALA A 1 91 ? -15.879 -4.668 20.314 1.00 96.12 91 ALA A C 1
ATOM 689 O O . ALA A 1 91 ? -16.843 -5.428 20.271 1.00 96.12 91 ALA A O 1
ATOM 690 N N . SER A 1 92 ? -14.674 -5.047 20.745 1.00 95.81 92 SER A N 1
ATOM 691 C CA . SER A 1 92 ? -14.257 -6.427 21.059 1.00 95.81 92 SER A CA 1
ATOM 692 C C . SER A 1 92 ? -13.883 -7.307 19.861 1.00 95.81 92 SER A C 1
ATOM 694 O O . SER A 1 92 ? -13.440 -8.435 20.084 1.00 95.81 92 SER A O 1
ATOM 696 N N . ASP A 1 93 ? -13.967 -6.807 18.625 1.00 97.88 93 ASP A N 1
ATOM 697 C CA . ASP A 1 93 ? -13.420 -7.525 17.473 1.00 97.88 93 ASP A CA 1
ATOM 698 C C . ASP A 1 93 ? -11.886 -7.526 17.488 1.00 97.88 93 ASP A C 1
ATOM 700 O O . ASP A 1 93 ? -11.231 -6.554 17.880 1.00 97.88 93 ASP A O 1
ATOM 704 N N . LEU A 1 94 ? -11.304 -8.622 16.999 1.00 96.94 94 LEU A N 1
ATOM 705 C CA . LEU A 1 94 ? -9.869 -8.765 16.786 1.00 96.94 94 LEU A CA 1
ATOM 706 C C . LEU A 1 94 ? -9.588 -9.021 15.306 1.00 96.94 94 LEU A C 1
ATOM 708 O O . LEU A 1 94 ? -9.967 -10.056 14.763 1.00 96.94 94 LEU A O 1
ATOM 712 N N . LEU A 1 95 ? -8.847 -8.106 14.679 1.00 96.75 95 LEU A N 1
ATOM 713 C CA . LEU A 1 95 ? -8.344 -8.272 13.319 1.00 96.75 95 LEU A CA 1
ATOM 714 C C . LEU A 1 95 ? -6.872 -8.685 13.340 1.00 96.75 95 LEU A C 1
ATOM 716 O O . LEU A 1 95 ? -6.018 -7.953 13.842 1.00 96.75 95 LEU A O 1
ATOM 720 N N . LEU A 1 96 ? -6.574 -9.842 12.752 1.00 96.06 96 LEU A N 1
ATOM 721 C CA . LEU A 1 96 ? -5.209 -10.324 12.553 1.00 96.06 96 LEU A CA 1
ATOM 722 C C . LEU A 1 96 ? -4.809 -10.148 11.089 1.00 96.06 96 LEU A C 1
ATOM 724 O O . LEU A 1 96 ? -5.419 -10.729 10.196 1.00 96.06 96 LEU A O 1
ATOM 728 N N . ILE A 1 97 ? -3.756 -9.365 10.850 1.00 94.81 97 ILE A N 1
ATOM 729 C CA . ILE A 1 97 ? -3.244 -9.081 9.506 1.00 94.81 97 ILE A CA 1
ATOM 730 C C . ILE A 1 97 ? -1.893 -9.769 9.337 1.00 94.81 97 ILE A C 1
ATOM 732 O O . ILE A 1 97 ? -0.925 -9.447 10.029 1.00 94.81 97 ILE A O 1
ATOM 736 N N . ASN A 1 98 ? -1.801 -10.686 8.372 1.00 91.31 98 ASN A N 1
ATOM 737 C CA . ASN A 1 98 ? -0.514 -11.205 7.921 1.00 91.31 98 ASN A CA 1
ATOM 738 C C . ASN A 1 98 ? 0.150 -10.178 6.993 1.00 91.31 98 ASN A C 1
ATOM 740 O O . ASN A 1 98 ? -0.062 -10.192 5.781 1.00 91.31 98 ASN A O 1
ATOM 744 N N . ASN A 1 99 ? 0.970 -9.296 7.565 1.00 88.50 99 ASN A N 1
ATOM 745 C CA . ASN A 1 99 ? 1.599 -8.178 6.852 1.00 88.50 99 ASN A CA 1
ATOM 746 C C . ASN A 1 99 ? 2.563 -8.606 5.723 1.00 88.50 99 ASN A C 1
ATOM 748 O O . ASN A 1 99 ? 2.994 -7.767 4.944 1.00 88.50 99 ASN A O 1
ATOM 752 N N . VAL A 1 100 ? 2.919 -9.893 5.622 1.00 83.69 100 VAL A N 1
ATOM 753 C CA . VAL A 1 100 ? 3.731 -10.430 4.510 1.00 83.69 100 VAL A CA 1
ATOM 754 C C . VAL A 1 100 ? 2.871 -10.738 3.276 1.00 83.69 100 VAL A C 1
ATOM 756 O O . VAL A 1 100 ? 3.393 -10.913 2.178 1.00 83.69 100 VAL A O 1
ATOM 759 N N . ARG A 1 101 ? 1.551 -10.840 3.451 1.00 87.75 101 ARG A N 1
ATOM 760 C CA . ARG A 1 101 ? 0.598 -11.266 2.414 1.00 87.75 101 ARG A CA 1
ATOM 761 C C . ARG A 1 101 ? -0.497 -10.251 2.130 1.00 87.75 101 ARG A C 1
ATOM 763 O O . ARG A 1 101 ? -1.217 -10.422 1.155 1.00 87.75 101 ARG A O 1
ATOM 770 N N . CYS A 1 102 ? -0.665 -9.262 2.999 1.00 90.06 102 CYS A N 1
ATOM 771 C CA . CYS A 1 102 ? -1.814 -8.376 2.982 1.00 90.06 102 CYS A CA 1
ATOM 772 C C . CYS A 1 102 ? -1.380 -6.923 3.178 1.00 90.06 102 CYS A C 1
ATOM 774 O O . CYS A 1 102 ? -0.757 -6.569 4.185 1.00 90.06 102 CYS A O 1
ATOM 776 N N . ASN A 1 103 ? -1.749 -6.087 2.210 1.00 91.38 103 ASN A N 1
ATOM 777 C CA . ASN A 1 103 ? -1.789 -4.642 2.361 1.00 91.38 103 ASN A CA 1
ATOM 778 C C . ASN A 1 103 ? -3.024 -4.254 3.179 1.00 91.38 103 ASN A C 1
ATOM 780 O O . ASN A 1 103 ? -4.077 -4.865 3.050 1.00 91.38 103 ASN A O 1
ATOM 784 N N . HIS A 1 104 ? -2.909 -3.218 4.005 1.00 93.38 104 HIS A N 1
ATOM 785 C CA . HIS A 1 104 ? -4.038 -2.702 4.771 1.00 93.38 104 HIS A CA 1
ATOM 786 C C . HIS A 1 104 ? -4.064 -1.179 4.731 1.00 93.38 104 HIS A C 1
ATOM 788 O O . HIS A 1 104 ? -3.024 -0.525 4.641 1.00 93.38 104 HIS A O 1
ATOM 794 N N . GLY A 1 105 ? -5.268 -0.625 4.821 1.00 91.69 105 GLY A N 1
ATOM 795 C CA . GLY A 1 105 ? -5.525 0.807 4.817 1.00 91.69 105 GLY A CA 1
ATOM 796 C C . GLY A 1 105 ? -6.777 1.136 5.620 1.00 91.69 105 GLY A C 1
ATOM 797 O O . GLY A 1 105 ? -7.276 0.315 6.390 1.00 91.69 105 GLY A O 1
ATOM 798 N N . ARG A 1 106 ? -7.269 2.362 5.462 1.00 92.12 106 ARG A N 1
ATOM 799 C CA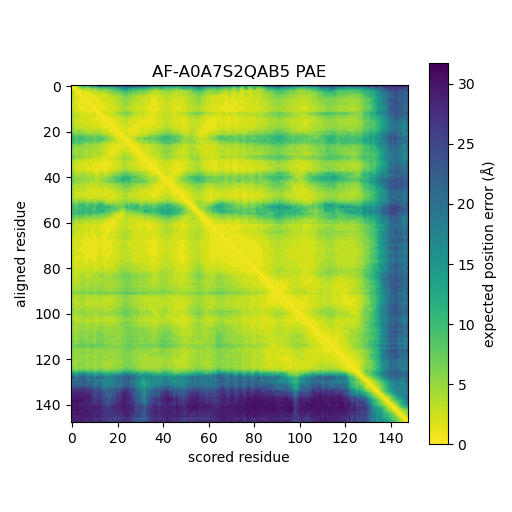 . ARG A 1 106 ? -8.514 2.823 6.076 1.00 92.12 106 ARG A CA 1
ATOM 800 C C . ARG A 1 106 ? -9.127 3.919 5.215 1.00 92.12 106 ARG A C 1
ATOM 802 O O . ARG A 1 106 ? -8.398 4.750 4.678 1.00 92.12 106 ARG A O 1
ATOM 809 N N . THR A 1 107 ? -10.450 3.957 5.158 1.00 90.38 107 THR A N 1
ATOM 810 C CA . THR A 1 107 ? -11.211 5.069 4.586 1.00 90.38 107 THR A CA 1
ATOM 811 C C . THR A 1 107 ? -11.039 6.361 5.398 1.00 90.38 107 THR A C 1
ATOM 813 O O . THR A 1 107 ? -10.725 6.354 6.594 1.00 90.38 107 THR A O 1
ATOM 816 N N . ALA A 1 108 ? -11.218 7.506 4.740 1.00 89.62 108 ALA A N 1
ATOM 817 C CA . ALA A 1 108 ? -11.268 8.788 5.432 1.00 89.62 108 ALA A CA 1
ATOM 818 C C . ALA A 1 108 ? -12.531 8.871 6.309 1.00 89.62 108 ALA A C 1
ATOM 820 O O . ALA A 1 108 ? -13.583 8.349 5.948 1.00 89.62 108 ALA A O 1
ATOM 821 N N . PHE A 1 109 ? -12.437 9.550 7.452 1.00 90.88 109 PHE A N 1
ATOM 822 C CA . PHE A 1 109 ? -13.571 9.811 8.338 1.00 90.88 109 PHE A CA 1
ATOM 823 C C . PHE A 1 109 ? -13.412 11.193 8.978 1.00 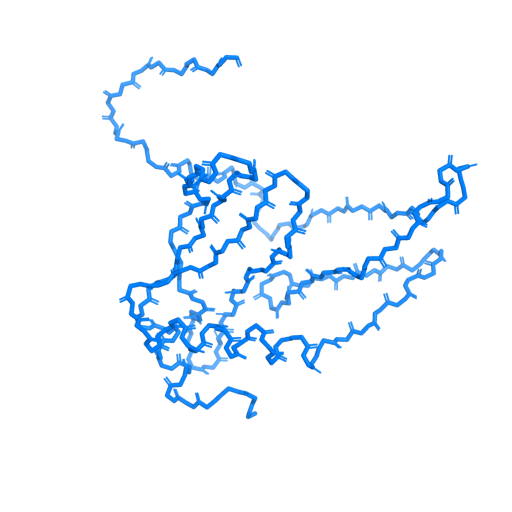90.88 109 PHE A C 1
ATOM 825 O O . PHE A 1 109 ? -12.289 11.670 9.153 1.00 90.88 109 PHE A O 1
ATOM 832 N N . ALA A 1 110 ? -14.529 11.833 9.319 1.00 94.12 110 ALA A N 1
ATOM 833 C CA . ALA A 1 110 ? -14.533 13.089 10.058 1.00 94.12 110 ALA A CA 1
ATOM 834 C C . ALA A 1 110 ? -14.580 12.780 11.566 1.00 94.12 110 ALA A C 1
ATOM 836 O O . ALA A 1 110 ? -15.612 12.289 12.033 1.00 94.12 110 ALA A O 1
ATOM 837 N N . PRO A 1 111 ? -13.495 13.013 12.328 1.00 94.50 111 PRO A N 1
ATOM 838 C CA . PRO A 1 111 ? -13.505 12.754 13.761 1.00 94.50 111 PRO A CA 1
ATOM 839 C C . PRO A 1 111 ? -14.419 13.749 14.485 1.00 94.50 111 PRO A C 1
ATOM 841 O O . PRO A 1 111 ? -14.481 14.926 14.123 1.00 94.50 111 PRO A O 1
ATOM 844 N N . ARG A 1 112 ? -15.114 13.282 15.525 1.00 97.31 112 ARG A N 1
ATOM 845 C CA . ARG A 1 112 ? -15.984 14.108 16.378 1.00 97.31 112 ARG A CA 1
ATOM 846 C C . ARG A 1 112 ? -15.195 14.886 17.424 1.00 97.31 112 ARG A C 1
ATOM 848 O O . ARG A 1 112 ? -15.609 15.973 17.815 1.00 97.31 112 ARG A O 1
ATOM 855 N N . LEU A 1 113 ? -14.069 14.327 17.864 1.00 95.88 113 LEU A N 1
ATOM 856 C CA . LEU A 1 113 ? -13.166 14.877 18.873 1.00 95.88 113 LEU A CA 1
ATOM 857 C C . LEU A 1 113 ? -13.846 15.163 20.227 1.00 95.88 113 LEU A C 1
ATOM 859 O O . LEU A 1 113 ? -13.396 16.020 20.982 1.00 95.88 113 LEU A O 1
ATOM 863 N N . ASP A 1 114 ? -14.910 14.424 20.554 1.00 97.69 114 ASP A N 1
ATOM 864 C CA . ASP A 1 114 ? -15.693 14.547 21.796 1.00 97.69 114 ASP A CA 1
ATOM 865 C C . ASP A 1 114 ? -15.494 13.360 22.761 1.00 97.69 114 ASP A C 1
ATOM 867 O O . ASP A 1 114 ? -16.191 13.240 23.768 1.00 97.69 114 ASP A O 1
ATOM 871 N N . GLY A 1 115 ? -14.543 12.473 22.453 1.00 97.00 115 GLY A N 1
ATOM 872 C CA . GLY A 1 115 ? -14.260 11.257 23.220 1.00 97.00 115 GLY A CA 1
ATOM 873 C C . GLY A 1 115 ? -15.079 10.028 22.809 1.00 97.00 115 GLY A C 1
ATOM 874 O O . GLY A 1 115 ? -14.865 8.962 23.378 1.00 97.00 115 GLY A O 1
ATOM 875 N N . SER A 1 116 ? -15.974 10.143 21.820 1.00 96.56 116 SER A N 1
ATOM 876 C CA . SER A 1 116 ? -16.773 9.021 21.292 1.00 96.56 116 SER A CA 1
ATOM 877 C C . SER A 1 116 ? -16.247 8.424 19.978 1.00 96.56 116 SER A C 1
ATOM 879 O O . SER A 1 116 ? -16.879 7.541 19.399 1.00 96.56 116 SER A O 1
ATOM 881 N N . ASP A 1 117 ? -15.097 8.895 19.492 1.00 97.44 117 ASP A N 1
ATOM 882 C CA . ASP A 1 117 ? -14.493 8.405 18.253 1.00 97.44 117 ASP A CA 1
ATOM 883 C C . ASP A 1 117 ? -14.028 6.943 18.346 1.00 97.44 117 ASP A C 1
ATOM 885 O O . ASP A 1 117 ? -13.745 6.400 19.417 1.00 97.44 117 ASP A O 1
ATOM 889 N N . ARG A 1 118 ? -13.885 6.312 17.174 1.00 95.94 118 ARG A N 1
ATOM 890 C CA . ARG A 1 118 ? -13.354 4.952 17.037 1.00 95.94 118 ARG A CA 1
ATOM 891 C C . ARG A 1 118 ? -11.963 4.844 17.668 1.00 95.94 118 ARG A C 1
ATOM 893 O O . ARG A 1 118 ? -11.022 5.501 17.223 1.00 95.94 118 ARG A O 1
ATOM 900 N N . TRP A 1 119 ? -11.815 3.929 18.624 1.00 96.19 119 TRP A N 1
ATOM 901 C CA . TRP A 1 119 ? -10.542 3.630 19.277 1.00 96.19 119 TRP A CA 1
ATOM 902 C C . TRP A 1 119 ? -10.120 2.183 19.007 1.00 96.19 119 TRP A C 1
ATOM 904 O O . TRP A 1 119 ? -10.861 1.246 19.289 1.00 96.19 119 TRP A O 1
ATOM 914 N N . LEU A 1 120 ? -8.921 2.003 18.446 1.00 96.88 120 LEU A N 1
ATOM 915 C CA . LEU A 1 120 ? -8.303 0.698 18.210 1.00 96.88 120 LEU A CA 1
ATOM 916 C C . LEU A 1 120 ? -6.989 0.585 18.987 1.00 96.88 120 LEU A C 1
ATOM 918 O O . LEU A 1 120 ? -6.216 1.543 19.058 1.00 96.88 120 LEU A O 1
ATOM 922 N N . LEU A 1 121 ? -6.708 -0.609 19.506 1.00 96.81 121 LEU A N 1
ATOM 923 C CA . LEU A 1 121 ? -5.391 -0.979 20.020 1.00 96.81 121 LEU A CA 1
ATOM 924 C C . LEU A 1 121 ? -4.636 -1.757 18.938 1.00 96.81 121 LEU A C 1
ATOM 926 O O . LEU A 1 121 ? -5.199 -2.648 18.304 1.00 96.81 121 LEU A O 1
ATOM 930 N N . LYS A 1 122 ? -3.357 -1.431 18.726 1.00 95.88 122 LYS A N 1
ATOM 931 C CA . LYS A 1 122 ? -2.494 -2.100 17.744 1.00 95.88 122 LYS A CA 1
ATOM 932 C C . LYS A 1 122 ? -1.287 -2.715 18.438 1.00 95.88 122 LYS A C 1
ATOM 934 O O . LYS A 1 122 ? -0.593 -2.037 19.189 1.00 95.88 122 LYS A O 1
ATOM 939 N N . THR A 1 123 ? -1.013 -3.979 18.129 1.00 94.31 123 THR A N 1
ATOM 940 C CA . THR A 1 123 ? 0.214 -4.676 18.528 1.00 94.31 123 THR A CA 1
ATOM 941 C C . THR A 1 123 ? 0.883 -5.303 17.308 1.00 94.31 123 THR A C 1
ATOM 943 O O . THR A 1 123 ? 0.212 -5.632 16.329 1.00 94.31 123 THR A O 1
ATOM 946 N N . PHE A 1 124 ? 2.206 -5.446 17.351 1.00 91.56 124 PHE A N 1
ATOM 947 C CA . PHE A 1 124 ? 2.987 -6.096 16.302 1.00 91.56 124 PHE A CA 1
ATOM 948 C C . PHE A 1 124 ? 3.502 -7.443 16.796 1.00 91.56 124 PHE A C 1
ATOM 950 O O . PHE A 1 124 ? 3.972 -7.560 17.927 1.00 91.56 124 PHE A O 1
ATOM 957 N N . VAL A 1 125 ? 3.464 -8.443 15.919 1.00 88.69 125 VAL A N 1
ATOM 958 C CA . VAL A 1 125 ? 4.021 -9.773 16.172 1.00 88.69 125 VAL A CA 1
ATOM 959 C C . VAL A 1 125 ? 5.128 -10.021 15.155 1.00 88.69 125 VAL A C 1
ATOM 961 O O . VAL A 1 125 ? 4.909 -9.883 13.953 1.00 88.69 125 VAL A O 1
ATOM 964 N N . ALA A 1 126 ? 6.319 -10.369 15.637 1.00 85.06 126 ALA A N 1
ATOM 965 C CA . ALA A 1 126 ? 7.453 -10.774 14.812 1.00 85.06 126 ALA A CA 1
ATOM 966 C C . ALA A 1 126 ? 7.745 -12.257 15.070 1.00 85.06 126 ALA A C 1
ATOM 968 O O . ALA A 1 126 ? 7.800 -12.670 16.228 1.00 85.06 126 ALA A O 1
ATOM 969 N N . ALA A 1 127 ? 7.909 -13.046 14.004 1.00 77.12 127 ALA A N 1
ATOM 970 C CA . ALA A 1 127 ? 8.157 -14.489 14.101 1.00 77.12 127 ALA A CA 1
ATOM 971 C C . ALA A 1 127 ? 9.516 -14.808 14.750 1.00 77.12 127 ALA A C 1
ATOM 973 O O . ALA A 1 127 ? 9.633 -15.738 15.544 1.00 77.12 127 ALA A O 1
ATOM 974 N N . ASP A 1 128 ? 10.511 -13.967 14.477 1.00 73.88 128 ASP A N 1
ATOM 975 C CA . ASP A 1 128 ? 11.872 -14.110 14.968 1.00 73.88 128 ASP A CA 1
ATOM 976 C C . ASP A 1 128 ? 12.127 -12.876 15.836 1.00 73.88 128 ASP A C 1
ATOM 978 O O . ASP A 1 128 ? 12.037 -11.759 15.321 1.00 73.88 128 ASP A O 1
ATOM 982 N N . GLY A 1 129 ? 12.358 -13.058 17.145 1.00 68.00 129 GLY A N 1
ATOM 983 C CA . GLY A 1 129 ? 12.396 -11.980 18.149 1.00 68.00 129 GLY A CA 1
ATOM 984 C C . GLY A 1 129 ? 12.998 -10.669 17.629 1.00 68.00 129 GLY A C 1
ATOM 985 O O . GLY A 1 129 ? 14.022 -10.693 16.951 1.00 68.00 129 GLY A O 1
ATOM 986 N N . TRP A 1 130 ? 12.333 -9.542 17.913 1.00 65.38 130 TRP A N 1
ATOM 987 C CA . TRP A 1 130 ? 12.536 -8.257 17.228 1.00 65.38 130 TRP A CA 1
ATOM 988 C C . TRP A 1 130 ? 14.017 -7.924 16.993 1.00 65.38 130 TRP A C 1
ATOM 990 O O . TRP A 1 130 ? 14.751 -7.551 17.910 1.00 65.38 130 TRP A O 1
ATOM 1000 N N . ARG A 1 131 ? 14.460 -8.053 15.739 1.00 65.81 131 ARG A N 1
ATOM 1001 C CA . ARG A 1 131 ? 15.784 -7.607 15.305 1.00 65.81 131 ARG A CA 1
ATOM 1002 C C . ARG A 1 131 ? 15.646 -6.170 14.837 1.00 65.81 131 ARG A C 1
ATOM 1004 O O . ARG A 1 131 ? 14.866 -5.885 13.930 1.00 65.81 131 ARG A O 1
ATOM 1011 N N . ARG A 1 132 ? 16.399 -5.259 15.458 1.00 61.53 132 ARG A N 1
ATOM 1012 C CA . ARG A 1 132 ? 16.478 -3.865 15.009 1.00 61.53 132 ARG A CA 1
ATOM 1013 C C . ARG A 1 132 ? 16.814 -3.867 13.505 1.00 61.53 132 ARG A C 1
ATOM 1015 O O . ARG A 1 132 ? 17.793 -4.523 13.140 1.00 61.53 132 ARG A O 1
ATOM 1022 N N . PRO A 1 133 ? 16.043 -3.168 12.649 1.00 57.12 133 PRO A N 1
ATOM 1023 C CA . PRO A 1 133 ? 16.365 -3.070 11.231 1.00 57.12 133 PRO A CA 1
ATOM 1024 C C . PRO A 1 133 ? 17.810 -2.600 11.058 1.00 57.12 133 PRO A C 1
ATOM 1026 O O . PRO A 1 133 ? 18.240 -1.665 11.744 1.00 57.12 133 PRO A O 1
ATOM 1029 N N . LEU A 1 134 ? 18.567 -3.262 10.178 1.00 50.31 134 LEU A N 1
ATOM 1030 C CA . LEU A 1 134 ? 19.881 -2.767 9.775 1.00 50.31 134 LEU A CA 1
ATOM 1031 C C . LEU A 1 134 ? 19.679 -1.342 9.252 1.00 50.31 134 LEU A C 1
ATOM 1033 O O . LEU A 1 134 ? 18.855 -1.123 8.366 1.00 50.31 134 LEU A O 1
ATOM 1037 N N . GLN A 1 135 ? 20.383 -0.369 9.832 1.00 47.12 135 GLN A N 1
ATOM 1038 C CA . GLN A 1 135 ? 20.373 0.989 9.298 1.00 47.12 135 GLN A CA 1
ATOM 1039 C C . GLN A 1 135 ? 20.889 0.919 7.859 1.00 47.12 135 GLN A C 1
ATOM 1041 O O . GLN A 1 135 ? 22.023 0.497 7.628 1.00 47.12 135 GLN A O 1
ATOM 1046 N N . SER A 1 136 ? 20.055 1.289 6.891 1.00 44.66 136 SER A N 1
ATOM 1047 C CA . SER A 1 136 ? 20.477 1.395 5.500 1.00 44.66 136 SER A CA 1
ATOM 1048 C C . SER A 1 136 ? 21.506 2.524 5.389 1.00 44.66 136 SER A C 1
ATOM 1050 O O . SER A 1 136 ? 21.157 3.684 5.600 1.00 44.66 136 SER A O 1
ATOM 1052 N N . GLY A 1 137 ? 22.760 2.178 5.072 1.00 43.28 137 GLY A N 1
ATOM 1053 C CA . GLY A 1 137 ? 23.797 3.141 4.677 1.00 43.28 137 GLY A CA 1
ATOM 1054 C C . GLY A 1 137 ? 24.847 3.510 5.729 1.00 43.28 137 GLY A C 1
ATOM 1055 O O . GLY A 1 137 ? 25.198 4.681 5.835 1.00 43.28 137 GLY A O 1
ATOM 1056 N N . ARG A 1 138 ? 25.393 2.549 6.488 1.00 37.59 138 ARG A N 1
ATOM 1057 C CA . ARG A 1 138 ? 26.641 2.779 7.236 1.00 37.59 138 ARG A CA 1
ATOM 1058 C C . ARG A 1 138 ? 27.816 2.155 6.481 1.00 37.59 138 ARG A C 1
ATOM 1060 O O . ARG A 1 138 ? 28.023 0.949 6.572 1.00 37.59 138 ARG A O 1
ATOM 1067 N N . GLU A 1 139 ? 28.589 2.974 5.770 1.00 41.94 139 GLU A N 1
ATOM 1068 C CA . GLU A 1 139 ? 29.985 2.626 5.474 1.00 41.94 139 GLU A CA 1
ATOM 1069 C C . GLU A 1 139 ? 30.690 2.377 6.825 1.00 41.94 139 GLU A C 1
ATOM 1071 O O . GLU A 1 139 ? 30.523 3.179 7.757 1.00 41.94 139 GLU A O 1
ATOM 1076 N N . PRO A 1 140 ? 31.424 1.266 7.007 1.00 34.44 140 PRO A N 1
ATOM 1077 C CA . PRO A 1 140 ? 32.112 0.989 8.257 1.00 34.44 140 PRO A CA 1
ATOM 1078 C C . PRO A 1 140 ? 33.313 1.931 8.398 1.00 34.44 140 PRO A C 1
ATOM 1080 O O . PRO A 1 140 ? 34.430 1.581 8.035 1.00 34.44 140 PRO A O 1
ATOM 1083 N N . GLY A 1 141 ? 33.088 3.144 8.912 1.00 37.00 141 GLY A N 1
ATOM 1084 C CA . GLY A 1 141 ? 34.188 4.093 9.055 1.00 37.00 141 GLY A CA 1
ATOM 1085 C C . GLY A 1 141 ? 33.853 5.536 9.413 1.00 37.00 141 GLY A C 1
ATOM 1086 O O . GLY A 1 141 ? 34.573 6.405 8.954 1.00 37.00 141 GLY A O 1
ATOM 1087 N N . ASP A 1 142 ? 32.838 5.839 10.227 1.00 38.84 142 ASP A N 1
ATOM 1088 C CA . ASP A 1 142 ? 32.960 7.037 11.073 1.00 38.84 142 ASP A CA 1
ATOM 1089 C C . ASP A 1 142 ? 32.138 6.920 12.364 1.00 38.84 142 ASP A C 1
ATOM 1091 O O . ASP A 1 142 ? 30.965 6.522 12.403 1.00 38.84 142 ASP A O 1
ATOM 1095 N N . GLY A 1 143 ? 32.822 7.180 13.466 1.00 40.28 143 GLY A N 1
ATOM 1096 C CA . GLY A 1 143 ? 32.441 6.853 14.829 1.00 40.28 143 GLY A CA 1
ATOM 1097 C C . GLY A 1 143 ? 31.709 7.975 15.548 1.00 40.28 143 GLY A C 1
ATOM 1098 O O . GLY A 1 143 ? 32.011 8.208 16.715 1.00 40.28 143 GLY A O 1
ATOM 1099 N N . ARG A 1 144 ? 30.757 8.669 14.911 1.00 31.72 144 ARG A N 1
ATOM 1100 C CA . ARG A 1 144 ? 29.900 9.648 15.604 1.00 31.72 144 ARG A CA 1
ATOM 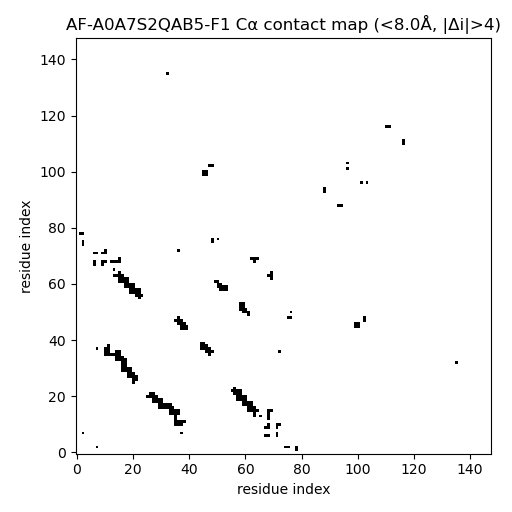1101 C C . ARG A 1 144 ? 28.470 9.641 15.069 1.00 31.72 144 ARG A C 1
ATOM 1103 O O . ARG A 1 144 ? 28.233 9.914 13.901 1.00 31.72 144 ARG A O 1
ATOM 1110 N N . LEU A 1 145 ? 27.516 9.359 15.955 1.00 35.34 145 LEU A N 1
ATOM 1111 C CA . LEU A 1 145 ? 26.103 9.682 15.766 1.00 35.34 145 LEU A CA 1
ATOM 1112 C C . LEU A 1 145 ? 25.787 10.885 16.655 1.00 35.34 145 LEU A C 1
ATOM 1114 O O . LEU A 1 145 ? 25.835 10.773 17.878 1.00 35.34 145 LEU A O 1
ATOM 1118 N N . ALA A 1 146 ? 25.451 12.009 16.033 1.00 28.44 146 ALA A N 1
ATOM 1119 C CA . ALA A 1 146 ? 24.600 13.028 16.624 1.00 28.44 146 ALA A CA 1
ATOM 1120 C C . ALA A 1 146 ? 23.364 13.124 15.724 1.00 28.44 146 ALA A C 1
ATOM 1122 O O . ALA A 1 146 ? 23.487 13.434 14.541 1.00 28.44 146 ALA A O 1
ATOM 1123 N N . TRP A 1 147 ? 22.198 12.800 16.275 1.00 26.59 147 TRP A N 1
ATOM 1124 C CA . TRP A 1 147 ? 20.931 13.338 15.784 1.00 26.59 147 TRP A CA 1
ATOM 1125 C C . TRP A 1 147 ? 20.600 14.561 16.661 1.00 26.59 147 TRP A C 1
ATOM 1127 O O . TRP A 1 147 ? 20.975 14.529 17.837 1.00 26.59 147 TRP A O 1
ATOM 1137 N N . PRO A 1 148 ? 19.997 15.634 16.111 1.00 36.28 148 PRO A N 1
ATOM 1138 C CA . PRO A 1 148 ? 19.503 16.764 16.897 1.00 36.28 148 PRO A CA 1
ATOM 1139 C C . PRO A 1 148 ? 18.496 16.338 17.972 1.00 36.28 148 PRO A C 1
ATOM 1141 O O . PRO 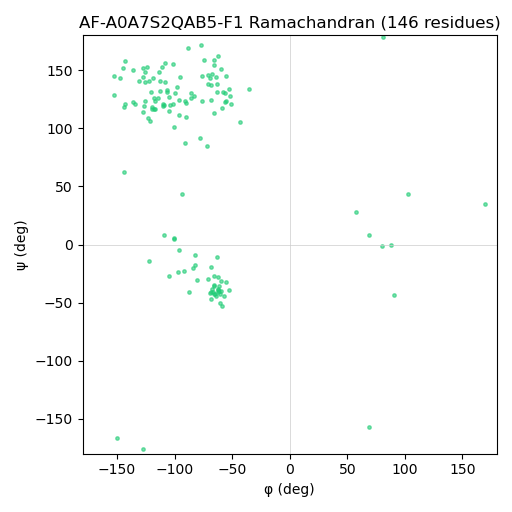A 1 148 ? 17.790 15.323 17.762 1.00 36.28 148 PRO A O 1
#

Radius of gyration: 18.75 Å; Cα contacts (8 Å, |Δi|>4): 142; chains: 1; bounding box: 51×45×42 Å

Foldseek 3Di:
DQADPLLLVLLQPFWKWKWKAFPPPRDIDTDDDTDRQWDDDPVDIFGDADADPDDPTIHMDIDTPDPSNVVSNVSVVVSCVVPDDDDDDDPPDDDDDPPRHDDDDDDDDDDPPPPPDDDDDDDDDDPPPDDDPDPPDDDPDDDDDDDD

Secondary structure (DSSP, 8-state):
--S-HHHHHHHHHS-EEEEEEETTT--EEEEEEEE-SEEEETTEEEE-----PPPSSEEEEEE-SSHHHHHHHHHHHHHHHHTPPP--PPTT------TTT------------SS-S---------SS--PPPPPTT--S--------

InterPro domains:
  IPR042098 Glutarate 2-hydroxylase superfamily [G3DSA:3.60.130.10] (1-136)

Organism: NCBI:txid1333877

Solvent-accessible surface area (backbone atoms only — not comparable to full-atom values): 10010 Å² total; per-residue (Å²): 132,87,67,55,69,71,38,55,49,28,24,53,70,48,55,35,35,38,36,38,30,34,54,95,75,67,51,75,43,79,44,84,70,70,42,52,39,34,41,71,51,97,91,51,68,32,68,54,84,82,86,50,76,82,44,94,62,39,31,56,45,75,47,42,96,46,69,63,27,37,54,31,48,56,52,49,54,51,46,52,63,75,69,57,82,87,80,87,80,57,94,89,63,83,88,86,76,58,73,71,77,47,89,86,86,79,82,90,78,85,81,77,84,77,83,80,57,95,82,83,89,86,85,88,86,64,97,62,76,86,68,78,75,78,74,88,84,72,74,95,79,75,97,76,90,82,78,136

Sequence (148 aa):
DALPPPQLAALRRSPVRIECVRTGTGAVSPYGVPFYAVDGGPHDPKVTLFYIPEHQEFAYRVVSDDPETQAAYDSAVAVAGDICDEVDLQASDLLLINNVRCNHGRTAFAPRLDGSDRWLLKTFVAADGWRRPLQSGREPGDGRLAWP

Nearest PDB structures (foldseek):
  1xr0-assembly1_B  TM=2.017E-01  e=1.845E+00  Homo sapiens
  3vya-assembly1_A-2  TM=3.537E-01  e=9.904E+00  Nitratidesulfovibrio vulgaris str. 'Miyazaki F'

Mean predicted aligned error: 8.17 Å

pLDDT: mean 85.4, std 17.67, range [26.59, 97.88]